Protein AF-A0A832L4A2-F1 (afdb_monomer_lite)

Sequence (143 aa):
MKLTLTIDQSGVAIVAPRQKAEIDAILQRSREKHGGYITVTIETPRRPRTTGELSQNRALNGYIQQICKETGNDFGVVKAEVKHRALKRGYPILMRGDKPALDIHGREMGISEADSSVEECGYLIDEVIQLASELGIRLEGLE

Structure (mmCIF, N/CA/C/O backbone):
data_AF-A0A832L4A2-F1
#
_entry.id   AF-A0A832L4A2-F1
#
loop_
_atom_site.group_PDB
_atom_site.id
_atom_site.type_symbol
_atom_site.label_atom_id
_atom_site.label_alt_id
_atom_site.label_comp_id
_atom_site.label_asym_id
_atom_site.label_entity_id
_atom_site.label_seq_id
_atom_site.pdbx_PDB_ins_code
_atom_site.Cartn_x
_atom_site.Cartn_y
_atom_site.Cartn_z
_atom_site.occupancy
_atom_site.B_iso_or_equiv
_atom_site.auth_seq_id
_atom_site.auth_comp_id
_atom_site.auth_asym_id
_atom_site.auth_atom_id
_atom_site.pdbx_PDB_model_num
ATOM 1 N N . MET A 1 1 ? 7.162 12.901 -13.714 1.00 59.09 1 MET A N 1
ATOM 2 C CA . MET A 1 1 ? 7.169 12.562 -15.159 1.00 59.09 1 MET A CA 1
ATOM 3 C C . MET A 1 1 ? 8.044 11.334 -15.350 1.00 59.09 1 MET A C 1
ATOM 5 O O . MET A 1 1 ? 9.117 11.307 -14.756 1.00 59.09 1 MET A O 1
ATOM 9 N N . LYS A 1 2 ? 7.582 10.326 -16.099 1.00 77.50 2 LYS A N 1
ATOM 10 C CA . LYS A 1 2 ? 8.306 9.067 -16.334 1.00 77.50 2 LYS A CA 1
ATOM 11 C C . LYS A 1 2 ? 8.491 8.872 -17.835 1.00 77.50 2 LYS A C 1
ATOM 13 O O . LYS A 1 2 ? 7.507 8.862 -18.566 1.00 77.50 2 LYS A O 1
ATOM 18 N N . LEU A 1 3 ? 9.734 8.712 -18.269 1.00 81.00 3 LEU A N 1
ATOM 19 C CA . LEU A 1 3 ? 10.093 8.385 -19.643 1.00 81.00 3 LEU A CA 1
ATOM 20 C C . LEU A 1 3 ? 10.837 7.049 -19.638 1.00 81.00 3 LEU A C 1
ATOM 22 O O . LEU A 1 3 ? 11.806 6.879 -18.904 1.00 81.00 3 LEU A O 1
ATOM 26 N N . THR A 1 4 ? 10.364 6.090 -20.428 1.00 86.44 4 THR A N 1
ATOM 27 C CA . THR A 1 4 ? 11.009 4.781 -20.597 1.00 86.44 4 THR A CA 1
ATOM 28 C C . THR A 1 4 ? 11.393 4.623 -22.057 1.00 86.44 4 THR A C 1
ATOM 30 O O . THR A 1 4 ? 10.553 4.810 -22.933 1.00 86.44 4 THR A O 1
ATOM 33 N N . LEU A 1 5 ? 12.658 4.311 -22.316 1.00 87.06 5 LEU A N 1
ATOM 34 C CA . LEU A 1 5 ? 13.208 4.195 -23.663 1.00 87.06 5 LEU A CA 1
ATOM 35 C C . LEU A 1 5 ? 14.159 3.003 -23.752 1.00 87.06 5 LEU A C 1
ATOM 37 O O . LEU A 1 5 ? 14.907 2.727 -22.816 1.00 87.06 5 LEU A O 1
ATOM 41 N N . THR A 1 6 ? 14.100 2.287 -24.873 1.00 87.38 6 THR A N 1
ATOM 42 C CA . THR A 1 6 ? 15.004 1.171 -25.175 1.00 87.38 6 THR A CA 1
ATOM 43 C C . THR A 1 6 ? 16.000 1.641 -26.212 1.00 87.38 6 THR A C 1
ATOM 45 O O . THR A 1 6 ? 15.605 2.076 -27.292 1.00 87.38 6 THR A O 1
ATOM 48 N N . ILE A 1 7 ? 17.278 1.591 -25.865 1.00 88.12 7 ILE A N 1
ATOM 49 C CA . ILE A 1 7 ? 18.366 2.107 -26.690 1.00 88.12 7 ILE A CA 1
ATOM 50 C C . ILE A 1 7 ? 19.548 1.156 -26.647 1.00 88.12 7 ILE A C 1
ATOM 52 O O . ILE A 1 7 ? 19.695 0.369 -25.711 1.00 88.12 7 ILE A O 1
ATOM 56 N N . ASP A 1 8 ? 20.373 1.210 -27.686 1.00 87.06 8 ASP A N 1
ATOM 57 C CA . ASP A 1 8 ? 21.631 0.477 -27.685 1.00 87.06 8 ASP A CA 1
ATOM 58 C C . ASP A 1 8 ? 22.518 0.993 -26.545 1.00 87.06 8 ASP A C 1
ATOM 60 O O . ASP A 1 8 ? 22.607 2.203 -26.309 1.00 87.06 8 ASP A O 1
ATOM 64 N N . GLN A 1 9 ? 23.169 0.078 -25.828 1.00 80.25 9 GLN A N 1
ATOM 65 C CA . GLN A 1 9 ? 24.063 0.413 -24.721 1.00 80.25 9 GLN A CA 1
ATOM 66 C C . GLN A 1 9 ? 25.187 1.386 -25.125 1.00 80.25 9 GLN A C 1
ATOM 68 O O . GLN A 1 9 ? 25.657 2.140 -24.277 1.00 80.25 9 GLN A O 1
ATOM 73 N N . SER A 1 10 ? 25.605 1.419 -26.398 1.00 81.38 10 SER A N 1
ATOM 74 C CA . SER A 1 10 ? 26.609 2.363 -26.901 1.00 81.38 10 SER A CA 1
ATOM 75 C C . SER A 1 10 ? 26.110 3.809 -26.907 1.00 81.38 10 SER A C 1
ATOM 77 O O . SER A 1 10 ? 26.914 4.737 -26.941 1.00 81.38 10 SER A O 1
ATOM 79 N N . GLY A 1 11 ? 24.791 4.012 -26.890 1.00 78.62 11 GLY A N 1
ATOM 80 C CA . GLY A 1 11 ? 24.151 5.323 -26.839 1.00 78.62 11 GLY A CA 1
ATOM 81 C C . GLY A 1 11 ? 24.049 5.916 -25.432 1.00 78.62 11 GLY A C 1
ATOM 82 O O . GLY A 1 11 ? 23.521 7.019 -25.292 1.00 78.62 11 GLY A O 1
ATOM 83 N N . VAL A 1 12 ? 24.520 5.216 -24.388 1.00 79.31 12 VAL A N 1
ATOM 84 C CA . VAL A 1 12 ? 24.349 5.629 -22.985 1.00 79.31 12 VAL A CA 1
ATOM 85 C C . VAL A 1 12 ? 25.675 5.678 -22.244 1.00 79.31 12 VAL A C 1
ATOM 87 O O . VAL A 1 12 ? 26.334 4.663 -22.043 1.00 79.31 12 VAL A O 1
ATOM 90 N N . ALA A 1 13 ? 26.019 6.859 -21.733 1.00 79.19 13 ALA A N 1
ATOM 91 C CA . ALA A 1 13 ? 27.088 7.009 -20.756 1.00 79.19 13 ALA A CA 1
ATOM 92 C C . ALA A 1 13 ? 26.507 6.921 -19.335 1.00 79.19 13 ALA A C 1
ATOM 94 O O . ALA A 1 13 ? 25.842 7.847 -18.870 1.00 79.19 13 ALA A O 1
ATOM 95 N N . ILE A 1 14 ? 26.755 5.806 -18.640 1.00 76.81 14 ILE A N 1
ATOM 96 C CA . ILE A 1 14 ? 26.332 5.608 -17.246 1.00 76.81 14 ILE A CA 1
ATOM 97 C C . ILE A 1 14 ? 27.519 5.886 -16.319 1.00 76.81 14 ILE A C 1
ATOM 99 O O . ILE A 1 14 ? 28.495 5.138 -16.308 1.00 76.81 14 ILE A O 1
ATOM 103 N N . VAL A 1 15 ? 27.430 6.941 -15.507 1.00 74.88 15 VAL A N 1
ATOM 104 C CA . VAL A 1 15 ? 28.425 7.256 -14.469 1.00 74.88 15 VAL A CA 1
ATOM 105 C C . VAL A 1 15 ? 27.831 6.908 -13.107 1.00 74.88 15 VAL A C 1
ATOM 107 O O . VAL A 1 15 ? 27.054 7.675 -12.544 1.00 74.88 15 VAL A O 1
ATOM 110 N N . ALA A 1 16 ? 28.174 5.731 -12.580 1.00 69.12 16 ALA A N 1
ATOM 111 C CA . ALA A 1 16 ? 27.626 5.232 -11.321 1.00 69.12 16 ALA A CA 1
ATOM 112 C C . ALA A 1 16 ? 28.719 5.042 -10.253 1.00 69.12 16 ALA A C 1
ATOM 114 O O . ALA A 1 16 ? 29.530 4.122 -10.364 1.00 69.12 16 ALA A O 1
ATOM 115 N N . PRO A 1 17 ? 28.737 5.860 -9.183 1.00 58.59 17 PRO A N 1
ATOM 116 C CA . PRO A 1 17 ? 29.780 5.789 -8.158 1.00 58.59 17 PRO A CA 1
ATOM 117 C C . PRO A 1 17 ? 29.609 4.644 -7.143 1.00 58.59 17 PRO A C 1
ATOM 119 O O . PRO A 1 17 ? 30.575 4.298 -6.473 1.00 58.59 17 PRO A O 1
ATOM 122 N N . ARG A 1 18 ? 28.410 4.052 -6.996 1.00 71.00 18 ARG A N 1
ATOM 123 C CA . ARG A 1 18 ? 28.126 3.035 -5.952 1.00 71.00 18 ARG A CA 1
ATOM 124 C C . ARG A 1 18 ? 27.687 1.657 -6.458 1.00 71.00 18 ARG A C 1
ATOM 126 O O . ARG A 1 18 ? 27.888 0.683 -5.750 1.00 71.00 18 ARG A O 1
ATOM 133 N N . GLN A 1 19 ? 27.109 1.559 -7.654 1.00 77.25 19 GLN A N 1
ATOM 134 C CA . GLN A 1 19 ? 26.416 0.347 -8.142 1.00 77.25 19 GLN A CA 1
ATOM 135 C C . GLN A 1 19 ? 27.086 -0.262 -9.381 1.00 77.25 19 GLN A C 1
ATOM 137 O O . GLN A 1 19 ? 26.440 -0.904 -10.205 1.00 77.25 19 GLN A O 1
ATOM 142 N N . LYS A 1 20 ? 28.396 -0.047 -9.538 1.00 78.62 20 LYS A N 1
ATOM 143 C CA . LYS A 1 20 ? 29.141 -0.441 -10.742 1.00 78.62 20 LYS A CA 1
ATOM 144 C C . LYS A 1 20 ? 28.963 -1.928 -11.091 1.00 78.62 20 LYS A C 1
ATOM 146 O O . LYS A 1 20 ? 28.678 -2.246 -12.237 1.00 78.62 20 LYS A O 1
ATOM 151 N N . ALA A 1 21 ? 29.034 -2.811 -10.093 1.00 80.50 21 ALA A N 1
ATOM 152 C CA . ALA A 1 21 ? 28.908 -4.257 -10.291 1.00 80.50 21 ALA A CA 1
ATOM 153 C C . ALA A 1 21 ? 27.527 -4.689 -10.822 1.00 80.50 21 ALA A C 1
ATOM 155 O O . ALA A 1 21 ? 27.437 -5.555 -11.688 1.00 80.50 21 ALA A O 1
ATOM 156 N N . GLU A 1 22 ? 26.449 -4.078 -10.327 1.00 80.50 22 GLU A N 1
ATOM 157 C CA . GLU A 1 22 ? 25.083 -4.380 -10.771 1.00 80.50 22 GLU A CA 1
ATOM 158 C C . GLU A 1 22 ? 24.850 -3.907 -12.211 1.00 80.50 22 GLU A C 1
ATOM 160 O O . GLU A 1 22 ? 24.243 -4.616 -13.013 1.00 80.50 22 GLU A O 1
ATOM 165 N N . ILE A 1 23 ? 25.387 -2.735 -12.562 1.00 84.38 23 ILE A N 1
ATOM 166 C CA . ILE A 1 23 ? 25.302 -2.184 -13.919 1.00 84.38 23 ILE A CA 1
ATOM 167 C C . ILE A 1 23 ? 26.076 -3.058 -14.903 1.00 84.38 23 ILE A C 1
ATOM 169 O O . ILE A 1 23 ? 25.541 -3.404 -15.955 1.00 84.38 23 ILE A O 1
ATOM 173 N N . ASP A 1 24 ? 27.293 -3.471 -14.549 1.00 85.12 24 ASP A N 1
ATOM 174 C CA . ASP A 1 24 ? 28.107 -4.350 -15.390 1.00 85.12 24 ASP A CA 1
ATOM 175 C C . ASP A 1 24 ? 27.385 -5.683 -15.664 1.00 85.12 24 ASP A C 1
ATOM 177 O O . ASP A 1 24 ? 27.364 -6.154 -16.806 1.00 85.12 24 ASP A O 1
ATOM 181 N N . ALA A 1 25 ? 26.701 -6.245 -14.659 1.00 85.44 25 ALA A N 1
ATOM 182 C CA . ALA A 1 25 ? 25.894 -7.455 -14.814 1.00 85.44 25 ALA A CA 1
ATOM 183 C C . ALA A 1 25 ? 24.694 -7.255 -15.761 1.00 85.44 25 ALA A C 1
ATOM 185 O O . ALA A 1 25 ? 24.393 -8.127 -16.583 1.00 85.44 25 ALA A O 1
ATOM 186 N N . ILE A 1 26 ? 24.015 -6.105 -15.687 1.00 85.06 26 ILE A N 1
ATOM 187 C CA . ILE A 1 26 ? 22.904 -5.759 -16.588 1.00 85.06 26 ILE A CA 1
ATOM 188 C C . ILE A 1 26 ? 23.405 -5.600 -18.029 1.00 85.06 26 ILE A C 1
ATOM 190 O O . ILE A 1 26 ? 22.800 -6.153 -18.950 1.00 85.06 26 ILE A O 1
ATOM 194 N N . LEU A 1 27 ? 24.523 -4.897 -18.231 1.00 85.50 27 LEU A N 1
ATOM 195 C CA . LEU A 1 27 ? 25.127 -4.696 -19.552 1.00 85.50 27 LEU A CA 1
ATOM 196 C C . LEU A 1 27 ? 25.595 -6.018 -20.167 1.00 85.50 27 LEU A C 1
ATOM 198 O O . LEU A 1 27 ? 25.366 -6.277 -21.349 1.00 85.50 27 LEU A O 1
ATOM 202 N N . GLN A 1 28 ? 26.208 -6.892 -19.368 1.00 87.38 28 GLN A N 1
ATOM 203 C CA . GLN A 1 28 ? 26.588 -8.224 -19.826 1.00 87.38 28 GLN A CA 1
ATOM 204 C C . GLN A 1 28 ? 25.360 -9.038 -20.255 1.00 87.38 28 GLN A C 1
ATOM 206 O O . GLN A 1 28 ? 25.328 -9.572 -21.364 1.00 87.38 28 GLN A O 1
ATOM 211 N N . ARG A 1 29 ? 24.312 -9.068 -19.427 1.00 86.38 29 ARG A N 1
ATOM 212 C CA . ARG A 1 29 ? 23.070 -9.784 -19.743 1.00 86.38 29 ARG A CA 1
ATOM 213 C C . ARG A 1 29 ? 22.375 -9.230 -20.988 1.00 86.38 29 ARG A C 1
ATOM 215 O O . ARG A 1 29 ? 21.799 -9.998 -21.759 1.00 86.38 29 ARG A O 1
ATOM 222 N N . SER A 1 30 ? 22.437 -7.918 -21.200 1.00 87.94 30 SER A N 1
ATOM 223 C CA . SER A 1 30 ? 21.934 -7.266 -22.411 1.00 87.94 30 SER A CA 1
ATOM 224 C C . SER A 1 30 ? 22.677 -7.742 -23.664 1.00 87.94 30 SER A C 1
ATOM 226 O O . SER A 1 30 ? 22.033 -8.105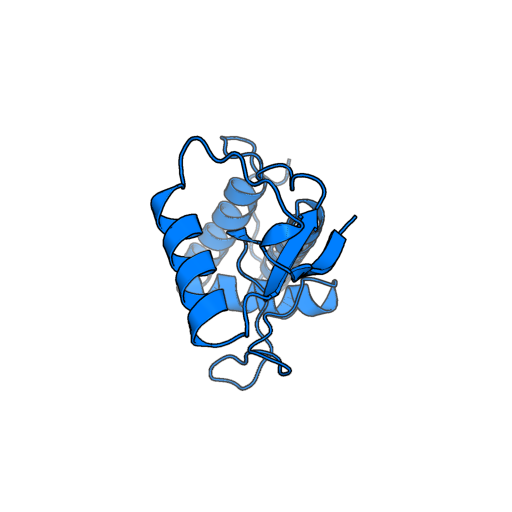 -24.650 1.00 87.94 30 SER A O 1
ATOM 228 N N . ARG A 1 31 ? 24.013 -7.834 -23.617 1.00 86.31 31 ARG A N 1
ATOM 229 C CA . ARG A 1 31 ? 24.817 -8.376 -24.728 1.00 86.31 31 ARG A CA 1
ATOM 230 C C . ARG A 1 31 ? 24.464 -9.822 -25.051 1.00 86.31 31 ARG A C 1
ATOM 232 O O . ARG A 1 31 ? 24.293 -10.157 -26.216 1.00 86.31 31 ARG A O 1
ATOM 239 N N . GLU A 1 32 ? 24.330 -10.658 -24.028 1.00 87.62 32 GLU A N 1
ATOM 240 C CA . GLU A 1 32 ? 24.104 -12.095 -24.207 1.00 87.62 32 GLU A CA 1
ATOM 241 C C . GLU A 1 32 ? 22.688 -12.429 -24.695 1.00 87.62 32 GLU A C 1
ATOM 243 O O . GLU A 1 32 ? 22.517 -13.359 -25.480 1.00 87.62 32 GLU A O 1
ATOM 248 N N . LYS A 1 33 ? 21.663 -11.706 -24.222 1.00 84.69 33 LYS A N 1
ATOM 249 C CA . LYS A 1 33 ? 20.252 -12.097 -24.420 1.00 84.69 33 LYS A CA 1
ATOM 250 C C . LYS A 1 33 ? 19.412 -11.116 -25.228 1.00 84.69 33 LYS A C 1
ATOM 252 O O . LYS A 1 33 ? 18.347 -11.494 -25.706 1.00 84.69 33 LYS A O 1
ATOM 257 N N . HIS A 1 34 ? 19.858 -9.871 -25.363 1.00 84.75 34 HIS A N 1
ATOM 258 C CA . HIS A 1 34 ? 19.046 -8.780 -25.908 1.00 84.75 34 HIS A CA 1
ATOM 259 C C . HIS A 1 34 ? 19.796 -7.953 -26.960 1.00 84.75 34 HIS A C 1
ATOM 261 O O . HIS A 1 34 ? 19.420 -6.817 -27.233 1.00 84.75 34 HIS A O 1
ATOM 267 N N . GLY A 1 35 ? 20.862 -8.508 -27.548 1.00 85.00 35 GLY A N 1
ATOM 268 C CA . GLY A 1 35 ? 21.585 -7.887 -28.660 1.00 85.00 35 GLY A CA 1
ATOM 269 C C . GLY A 1 35 ? 22.268 -6.562 -28.314 1.00 85.00 35 GLY A C 1
ATOM 270 O O . GLY A 1 35 ? 22.530 -5.781 -29.217 1.00 85.00 35 GLY A O 1
ATOM 271 N N . GLY A 1 36 ? 22.535 -6.294 -27.030 1.00 84.88 36 GLY A N 1
ATOM 272 C CA . GLY A 1 36 ? 23.153 -5.040 -26.581 1.00 84.88 36 GLY A CA 1
ATOM 273 C C . GLY A 1 36 ? 22.176 -3.889 -26.316 1.00 84.88 36 GLY A C 1
ATOM 274 O O . GLY A 1 36 ? 22.615 -2.806 -25.931 1.00 84.88 36 GLY A O 1
ATOM 275 N N . TYR A 1 37 ? 20.866 -4.116 -26.447 1.00 85.88 37 TYR A N 1
ATOM 276 C CA . TYR A 1 37 ? 19.847 -3.127 -26.096 1.00 85.88 37 TYR A CA 1
ATOM 277 C C . TYR A 1 37 ? 19.540 -3.129 -24.598 1.00 85.88 37 TYR A C 1
ATOM 279 O O . TYR A 1 37 ? 19.397 -4.182 -23.967 1.00 85.88 37 TYR A O 1
ATOM 287 N N . ILE A 1 38 ? 19.398 -1.934 -24.030 1.00 87.31 38 ILE A N 1
ATOM 288 C CA . ILE A 1 38 ? 19.026 -1.709 -22.634 1.00 87.31 38 ILE A CA 1
ATOM 289 C C . ILE A 1 38 ? 17.802 -0.803 -22.544 1.00 87.31 38 ILE A C 1
ATOM 291 O O . ILE A 1 38 ? 17.612 0.105 -23.352 1.00 87.31 38 ILE A O 1
ATOM 295 N N . THR A 1 39 ? 16.971 -1.032 -21.531 1.00 86.44 39 THR A N 1
ATOM 296 C CA . THR A 1 39 ? 15.851 -0.146 -21.211 1.00 86.44 39 THR A CA 1
ATOM 297 C C . THR A 1 39 ? 16.267 0.801 -20.097 1.00 86.44 39 THR A C 1
ATOM 299 O O . THR A 1 39 ? 16.615 0.367 -18.999 1.00 86.44 39 THR A O 1
ATOM 302 N N . VAL A 1 40 ? 16.206 2.100 -20.372 1.00 86.00 40 VAL A N 1
ATOM 303 C CA . VAL A 1 40 ? 16.484 3.161 -19.404 1.00 86.00 40 VAL A CA 1
ATOM 304 C C . VAL A 1 40 ? 15.166 3.813 -19.010 1.00 86.00 40 VAL A C 1
ATOM 306 O O . VAL A 1 40 ? 14.373 4.221 -19.860 1.00 86.00 40 VAL A O 1
ATOM 309 N N . THR A 1 41 ? 14.935 3.912 -17.703 1.00 84.00 41 THR A N 1
ATOM 310 C CA . THR A 1 41 ? 13.816 4.674 -17.145 1.00 84.00 41 THR A CA 1
ATOM 311 C C . THR A 1 41 ? 14.360 5.946 -16.517 1.00 84.00 41 THR A C 1
ATOM 313 O O . THR A 1 41 ? 15.160 5.886 -15.588 1.00 84.00 41 THR A O 1
ATOM 316 N N . ILE A 1 42 ? 13.916 7.092 -17.023 1.00 82.31 42 ILE A N 1
ATOM 317 C CA . ILE A 1 42 ? 14.200 8.406 -16.456 1.00 82.31 42 ILE A CA 1
ATOM 318 C C . ILE A 1 42 ? 12.928 8.867 -15.765 1.00 82.31 42 ILE A C 1
ATOM 320 O O . ILE A 1 42 ? 11.884 9.057 -16.396 1.00 82.31 42 ILE A O 1
ATOM 324 N N . GLU A 1 43 ? 13.011 9.053 -14.459 1.00 76.62 43 GLU A N 1
ATOM 325 C CA . GLU A 1 43 ? 11.922 9.608 -13.677 1.00 76.62 43 GLU A CA 1
ATOM 326 C C . GLU A 1 43 ? 12.425 10.735 -12.785 1.00 76.62 43 GLU A C 1
ATOM 328 O O . GLU A 1 43 ? 13.574 10.759 -12.345 1.00 76.62 43 GLU A O 1
ATOM 333 N N . THR A 1 44 ? 11.547 11.700 -12.529 1.00 66.56 44 THR A N 1
ATOM 334 C CA . THR A 1 44 ? 11.758 12.674 -11.457 1.00 66.56 44 THR A CA 1
ATOM 335 C C . THR A 1 44 ? 11.990 11.920 -10.148 1.00 66.56 44 THR A C 1
ATOM 337 O O . THR A 1 44 ? 11.176 11.036 -9.862 1.00 66.56 44 THR A O 1
ATOM 340 N N . PRO A 1 45 ? 13.033 12.258 -9.357 1.00 58.09 45 PRO A N 1
ATOM 341 C CA . PRO A 1 45 ? 13.308 11.573 -8.106 1.00 58.09 45 PRO A CA 1
ATOM 342 C C . PRO A 1 45 ? 12.027 11.537 -7.286 1.00 58.09 45 PRO A C 1
ATOM 344 O O . PRO A 1 45 ? 11.477 12.584 -6.931 1.00 58.09 45 PRO A O 1
ATOM 347 N N . ARG A 1 46 ? 11.523 10.333 -7.015 1.00 53.59 46 ARG A N 1
ATOM 348 C CA . ARG A 1 46 ? 10.476 10.171 -6.014 1.00 53.59 46 ARG A CA 1
ATOM 349 C C . ARG A 1 46 ? 11.090 10.699 -4.727 1.00 53.59 46 ARG A C 1
ATOM 351 O O . ARG A 1 46 ? 12.123 10.175 -4.312 1.00 53.59 46 ARG A O 1
ATOM 358 N N . ARG A 1 47 ? 10.530 11.765 -4.137 1.00 47.56 47 ARG A N 1
ATOM 359 C CA . ARG A 1 47 ? 10.935 12.176 -2.785 1.00 47.56 47 ARG A CA 1
ATOM 360 C C . ARG A 1 47 ? 10.849 10.909 -1.934 1.00 47.56 47 ARG A C 1
ATOM 362 O O . ARG A 1 47 ? 9.745 10.368 -1.831 1.00 47.56 47 ARG A O 1
ATOM 369 N N . PRO A 1 48 ? 11.971 10.403 -1.387 1.00 49.19 48 PRO A N 1
ATOM 370 C CA . PRO A 1 48 ? 11.905 9.311 -0.439 1.00 49.19 48 PRO A CA 1
ATOM 371 C C . PRO A 1 48 ? 10.924 9.745 0.642 1.00 49.19 48 PRO A C 1
ATOM 373 O O . PRO A 1 48 ? 10.994 10.883 1.117 1.00 49.19 48 PRO A O 1
ATOM 376 N N . ARG A 1 49 ? 9.951 8.886 0.942 1.00 53.88 49 ARG A N 1
ATOM 377 C CA . ARG A 1 49 ? 8.922 9.177 1.941 1.00 53.88 49 ARG A CA 1
ATOM 378 C C . ARG A 1 49 ? 9.610 9.657 3.219 1.00 53.88 49 ARG A C 1
ATOM 380 O O . ARG A 1 49 ? 10.631 9.090 3.606 1.00 53.88 49 ARG A O 1
ATOM 387 N N . THR A 1 50 ? 9.091 10.707 3.851 1.00 51.41 50 THR A N 1
ATOM 388 C CA . THR A 1 50 ? 9.644 11.213 5.111 1.00 51.41 50 THR A CA 1
ATOM 389 C C . THR A 1 50 ? 9.664 10.071 6.121 1.00 51.41 50 THR A C 1
ATOM 391 O O . THR A 1 50 ? 8.618 9.546 6.491 1.00 51.41 50 THR A O 1
ATOM 394 N N . THR A 1 51 ? 10.850 9.656 6.553 1.00 47.34 51 THR A N 1
ATOM 395 C CA . THR A 1 51 ? 11.043 8.743 7.681 1.00 47.34 51 THR A CA 1
ATOM 396 C C . THR A 1 51 ? 11.311 9.589 8.919 1.00 47.34 51 THR A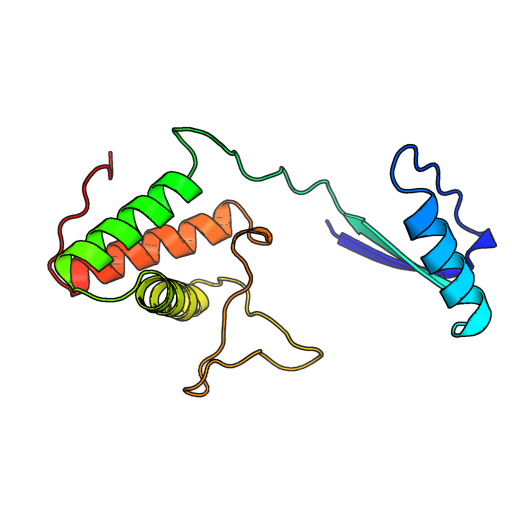 C 1
ATOM 398 O O . THR A 1 51 ? 12.261 10.369 8.923 1.00 47.34 51 THR A O 1
ATOM 401 N N . GLY A 1 52 ? 10.470 9.482 9.949 1.00 50.09 52 GLY A N 1
ATOM 402 C CA . GLY A 1 52 ? 10.605 10.279 11.171 1.00 50.09 52 GLY A CA 1
ATOM 403 C C . GLY A 1 52 ? 9.366 10.238 12.065 1.00 50.09 52 GLY A C 1
ATOM 404 O O . GLY A 1 52 ? 8.340 9.659 11.696 1.00 50.09 52 GLY A O 1
ATOM 405 N N . GLU A 1 53 ? 9.463 10.867 13.238 1.00 50.25 53 GLU A N 1
ATOM 406 C CA . GLU A 1 53 ? 8.411 10.874 14.264 1.00 50.25 53 GLU A CA 1
ATOM 407 C C . GLU A 1 53 ? 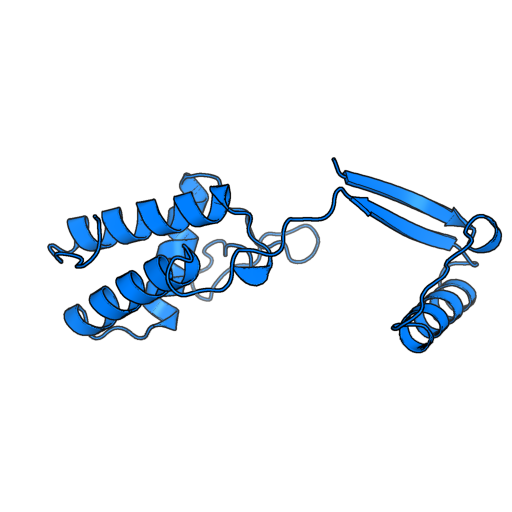7.063 11.434 13.792 1.00 50.25 53 GLU A C 1
ATOM 409 O O . GLU A 1 53 ? 6.035 11.035 14.326 1.00 50.25 53 GLU A O 1
ATOM 414 N N . LEU A 1 54 ? 7.060 12.286 12.767 1.00 59.66 54 LEU A N 1
ATOM 415 C CA . LEU A 1 54 ? 5.858 12.890 12.180 1.00 59.66 54 LEU A CA 1
ATOM 416 C C . LEU A 1 54 ? 5.516 12.298 10.802 1.00 59.66 54 LEU A C 1
ATOM 418 O O . LEU A 1 54 ? 4.844 12.922 9.986 1.00 59.66 54 LEU A O 1
ATOM 422 N N . SER A 1 55 ? 6.043 11.112 10.484 1.00 71.25 55 SER A N 1
ATOM 423 C CA . SER A 1 55 ? 5.777 10.475 9.194 1.00 71.25 55 SER A CA 1
ATOM 424 C C . SER A 1 55 ? 4.368 9.889 9.129 1.00 71.25 55 SER A C 1
ATOM 426 O O . SER A 1 55 ? 3.921 9.203 10.048 1.00 71.25 55 SER A O 1
ATOM 428 N N . GLN A 1 56 ? 3.711 10.056 7.980 1.00 73.06 56 GLN A N 1
ATOM 429 C CA . GLN A 1 56 ? 2.439 9.394 7.668 1.00 73.06 56 GLN A CA 1
ATOM 430 C C . GLN A 1 56 ? 2.511 7.871 7.849 1.00 73.06 56 GLN A C 1
ATOM 432 O O . GLN A 1 56 ? 1.536 7.246 8.243 1.00 73.06 56 GLN A O 1
ATOM 437 N N . ASN A 1 57 ? 3.680 7.262 7.622 1.00 75.62 57 ASN A N 1
ATOM 438 C CA . ASN A 1 57 ? 3.862 5.826 7.813 1.00 75.62 57 ASN A CA 1
ATOM 439 C C . ASN A 1 57 ? 3.841 5.431 9.300 1.00 75.62 57 ASN A C 1
ATOM 441 O O . ASN A 1 57 ? 3.322 4.371 9.642 1.00 75.62 57 ASN A O 1
ATOM 445 N N . ARG A 1 58 ? 4.382 6.268 10.200 1.00 80.38 58 ARG A N 1
ATOM 446 C CA . ARG A 1 58 ? 4.244 6.052 11.649 1.00 80.38 58 ARG A CA 1
ATOM 447 C C . ARG A 1 58 ? 2.775 6.145 12.054 1.00 80.38 58 ARG A C 1
ATOM 449 O O . ARG A 1 58 ? 2.315 5.266 12.772 1.00 80.38 58 ARG A O 1
ATOM 456 N N . ALA A 1 59 ? 2.058 7.155 11.558 1.00 85.00 59 ALA A N 1
ATOM 457 C CA . ALA A 1 59 ? 0.632 7.331 11.831 1.00 85.00 59 ALA A CA 1
ATOM 458 C C . ALA A 1 59 ? -0.187 6.124 11.342 1.00 85.00 59 ALA A C 1
ATOM 460 O O . ALA A 1 59 ? -0.838 5.466 12.147 1.00 85.00 59 ALA A O 1
ATOM 461 N N . LEU A 1 60 ? -0.052 5.748 10.063 1.00 90.50 60 LEU A N 1
ATOM 462 C CA . LEU A 1 60 ? -0.733 4.593 9.472 1.00 90.50 60 LEU A CA 1
ATOM 463 C C . LEU A 1 60 ? -0.478 3.304 10.263 1.00 90.50 60 LEU A C 1
ATOM 465 O O . LEU A 1 60 ? -1.423 2.639 10.679 1.00 90.50 60 LEU A O 1
ATOM 469 N N . ASN A 1 61 ? 0.791 2.950 10.499 1.00 90.81 61 ASN A N 1
ATOM 470 C CA . ASN A 1 61 ? 1.110 1.723 11.234 1.00 90.81 61 ASN A CA 1
ATOM 471 C C . ASN A 1 61 ? 0.640 1.808 12.699 1.00 90.81 61 ASN A C 1
ATOM 473 O O . ASN A 1 61 ? 0.222 0.797 13.254 1.00 90.81 61 ASN A O 1
ATOM 477 N N . GLY A 1 62 ? 0.649 2.999 13.307 1.00 91.25 62 GLY A N 1
ATOM 478 C CA . GLY A 1 62 ? 0.089 3.244 14.635 1.00 91.25 62 GLY A CA 1
ATOM 479 C C . GLY A 1 62 ? -1.413 2.964 14.698 1.00 91.25 62 GLY A C 1
ATOM 480 O O . GLY A 1 62 ? -1.853 2.220 15.571 1.00 91.25 62 GLY A O 1
ATOM 481 N N . TYR A 1 63 ? -2.192 3.477 13.744 1.00 94.44 63 TYR A N 1
ATOM 482 C CA . TYR A 1 63 ? -3.632 3.217 13.668 1.00 94.44 63 TYR A CA 1
ATOM 483 C C . TYR A 1 63 ? -3.938 1.739 13.403 1.00 94.44 63 TYR A C 1
ATOM 485 O O . TYR A 1 63 ? -4.797 1.164 14.070 1.00 94.44 63 TYR A O 1
ATOM 493 N N . ILE A 1 64 ? -3.193 1.086 12.501 1.00 95.19 64 ILE A N 1
ATOM 494 C CA . ILE A 1 64 ? -3.324 -0.363 12.271 1.00 95.19 64 ILE A CA 1
ATOM 495 C C . ILE A 1 64 ? -3.070 -1.121 13.579 1.00 95.19 64 ILE A C 1
ATOM 497 O O . ILE A 1 64 ? -3.858 -1.994 13.932 1.00 95.19 64 ILE A O 1
ATOM 501 N N . GLN A 1 65 ? -2.021 -0.771 14.331 1.00 94.38 65 GLN A N 1
ATOM 502 C CA . GLN A 1 65 ? -1.698 -1.415 15.607 1.00 94.38 65 GLN A CA 1
ATOM 503 C C . GLN A 1 65 ? -2.826 -1.259 16.638 1.00 94.38 65 GLN A C 1
ATOM 505 O O . GLN A 1 65 ? -3.126 -2.214 17.356 1.00 94.38 65 GLN A O 1
ATOM 510 N N . GLN A 1 66 ? -3.464 -0.086 16.704 1.00 94.25 66 GLN A N 1
ATOM 511 C CA . GLN A 1 66 ? -4.618 0.148 17.578 1.00 94.25 66 GLN A CA 1
ATOM 512 C C . GLN A 1 66 ? -5.798 -0.756 17.188 1.00 94.25 66 GLN A C 1
ATOM 514 O O . GLN A 1 66 ? -6.345 -1.444 18.045 1.00 94.25 66 GLN A O 1
ATOM 519 N N . ILE A 1 67 ? -6.119 -0.860 15.893 1.00 95.00 67 ILE A N 1
ATOM 520 C CA . ILE A 1 67 ? -7.166 -1.775 15.405 1.00 95.00 67 ILE A CA 1
ATOM 521 C C . ILE A 1 67 ? -6.815 -3.237 15.713 1.00 95.00 67 ILE A C 1
ATOM 523 O O . ILE A 1 67 ? -7.683 -4.008 16.121 1.00 95.00 67 ILE A O 1
ATOM 527 N N . CYS A 1 68 ? -5.551 -3.636 15.558 1.00 95.38 68 CYS A N 1
ATOM 528 C CA . CYS A 1 68 ? -5.100 -4.988 15.902 1.00 95.38 68 CYS A CA 1
ATOM 529 C C . CYS A 1 68 ? -5.313 -5.284 17.389 1.00 95.38 68 CYS A C 1
ATOM 531 O O . CYS A 1 68 ? -5.792 -6.358 17.740 1.00 95.38 68 CYS A O 1
ATOM 533 N N . LYS A 1 69 ? -5.000 -4.320 18.263 1.00 94.00 69 LYS A N 1
ATOM 534 C CA . LYS A 1 69 ? -5.179 -4.454 19.713 1.00 94.00 69 LYS A CA 1
ATOM 535 C C . LYS A 1 69 ? -6.651 -4.619 20.099 1.00 94.00 69 LYS A C 1
ATOM 537 O O . LYS A 1 69 ? -6.950 -5.455 20.943 1.00 94.00 69 LYS A O 1
ATOM 542 N N . GLU A 1 70 ? -7.545 -3.850 19.483 1.00 94.56 70 GLU A N 1
ATOM 543 C CA . GLU A 1 70 ? -8.984 -3.884 19.781 1.00 94.56 70 GLU A CA 1
ATOM 544 C C . GLU A 1 70 ? -9.690 -5.107 19.177 1.00 94.56 70 GLU A C 1
ATOM 546 O O . GLU A 1 70 ? -10.579 -5.688 19.792 1.00 94.56 70 GLU A O 1
ATOM 551 N N . THR A 1 71 ? -9.293 -5.532 17.975 1.00 92.44 71 THR A N 1
ATOM 552 C CA . THR A 1 71 ? -9.951 -6.648 17.270 1.00 92.44 71 THR A CA 1
ATOM 553 C C . THR A 1 71 ? -9.311 -8.013 17.524 1.00 92.44 71 THR A C 1
ATOM 555 O O . THR A 1 71 ? -9.919 -9.036 17.218 1.00 92.44 71 THR A O 1
ATOM 558 N N . GLY A 1 72 ? -8.076 -8.048 18.033 1.00 92.69 72 GLY A N 1
ATOM 559 C CA . GLY A 1 72 ? -7.275 -9.266 18.183 1.00 92.69 72 GLY A CA 1
ATOM 560 C C . GLY A 1 72 ? -6.709 -9.827 16.871 1.00 92.69 72 GLY A C 1
ATOM 561 O O . GLY A 1 72 ? -6.101 -10.896 16.886 1.00 92.69 72 GLY A O 1
ATOM 562 N N . ASN A 1 73 ? -6.899 -9.139 15.740 1.00 94.75 73 ASN A N 1
ATOM 563 C CA . ASN A 1 73 ? -6.364 -9.572 14.450 1.00 94.75 73 ASN A CA 1
ATOM 564 C C . ASN A 1 73 ? -4.864 -9.294 14.324 1.00 94.75 73 ASN A C 1
ATOM 566 O O . ASN A 1 73 ? -4.337 -8.333 14.888 1.00 94.75 73 ASN A O 1
ATOM 570 N N . ASP A 1 74 ? -4.190 -10.112 13.515 1.00 94.44 74 ASP A N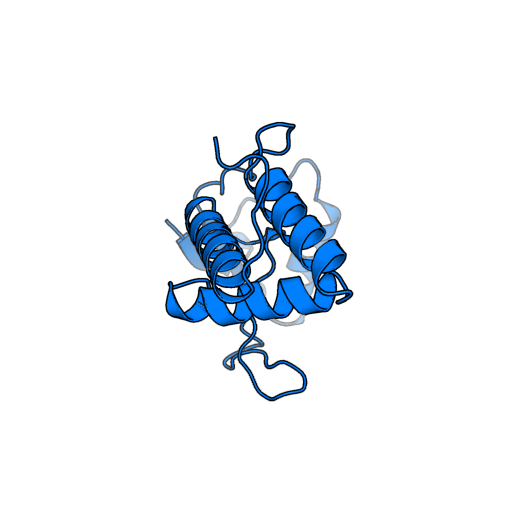 1
ATOM 571 C CA . ASP A 1 74 ? -2.788 -9.892 13.177 1.00 94.44 74 ASP A CA 1
ATOM 572 C C . ASP A 1 74 ? -2.598 -8.620 12.338 1.00 94.44 74 ASP A C 1
ATOM 574 O O . ASP A 1 74 ? -3.430 -8.255 11.497 1.00 94.44 74 ASP A O 1
ATOM 578 N N . PHE A 1 75 ? -1.446 -7.982 12.527 1.00 92.00 75 PHE A N 1
ATOM 579 C CA . PHE A 1 75 ? -1.067 -6.766 11.823 1.00 92.00 75 PHE A CA 1
ATOM 580 C C . PHE A 1 75 ? -1.123 -6.917 10.303 1.00 92.00 75 PHE A C 1
ATOM 582 O O . PHE A 1 75 ? -1.635 -6.038 9.610 1.00 92.00 75 PHE A O 1
ATOM 589 N N . GLY A 1 76 ? -0.637 -8.040 9.770 1.00 90.94 76 GLY A N 1
ATOM 590 C CA . GLY A 1 76 ? -0.672 -8.325 8.340 1.00 90.94 76 GLY A CA 1
ATOM 591 C C . GLY A 1 76 ? -2.095 -8.430 7.794 1.00 90.94 76 GLY A C 1
ATOM 592 O O . GLY A 1 76 ? -2.345 -7.984 6.676 1.00 90.94 76 GLY A O 1
ATOM 593 N N . VAL A 1 77 ? -3.034 -8.952 8.590 1.00 92.69 77 VAL A N 1
ATOM 594 C CA . VAL A 1 77 ? -4.443 -9.123 8.201 1.00 92.69 77 VAL A CA 1
ATOM 595 C C . VAL A 1 77 ? -5.140 -7.772 8.098 1.00 92.69 77 VAL A C 1
ATOM 597 O O . VAL A 1 77 ? -5.688 -7.445 7.045 1.00 92.69 77 VAL A O 1
ATOM 600 N N . VAL A 1 78 ? -5.064 -6.952 9.151 1.00 94.06 78 VAL A N 1
ATOM 601 C CA . VAL A 1 78 ? -5.668 -5.608 9.148 1.00 94.06 78 VAL A CA 1
ATOM 602 C C . VAL A 1 78 ? -5.051 -4.757 8.039 1.00 94.06 78 VAL A C 1
ATOM 604 O O . VAL A 1 78 ? -5.756 -4.082 7.293 1.00 94.06 78 VAL A O 1
ATOM 607 N N . LYS A 1 79 ? -3.731 -4.843 7.862 1.00 93.69 79 LYS A N 1
ATOM 608 C CA . LYS A 1 79 ? -3.011 -4.119 6.815 1.00 93.69 79 LYS A CA 1
ATOM 609 C C . LYS A 1 79 ? -3.421 -4.532 5.403 1.00 93.69 79 LYS A C 1
ATOM 611 O O . LYS A 1 79 ? -3.564 -3.669 4.537 1.00 93.69 79 LYS A O 1
ATOM 616 N N . ALA A 1 80 ? -3.598 -5.827 5.154 1.00 92.31 80 ALA A N 1
ATOM 617 C CA . ALA A 1 80 ? -4.066 -6.322 3.864 1.00 92.31 80 ALA A CA 1
ATOM 618 C C . ALA A 1 80 ? -5.487 -5.826 3.560 1.00 92.31 80 ALA A C 1
ATOM 620 O O . ALA A 1 80 ? -5.751 -5.385 2.442 1.00 92.31 80 ALA A O 1
ATOM 621 N N . GLU A 1 81 ? -6.367 -5.823 4.562 1.00 94.44 81 GLU A N 1
ATOM 622 C CA . GLU A 1 81 ? -7.736 -5.323 4.428 1.00 94.44 81 GLU A CA 1
ATOM 623 C C . GLU A 1 81 ? -7.771 -3.821 4.108 1.00 94.44 81 GLU A C 1
ATOM 625 O O . GLU A 1 81 ? -8.429 -3.410 3.154 1.00 94.44 81 GLU A O 1
ATOM 630 N N . VAL A 1 82 ? -6.998 -3.001 4.830 1.00 94.94 82 VAL A N 1
ATOM 631 C CA . VAL A 1 82 ? -6.882 -1.554 4.564 1.00 94.94 82 VAL A CA 1
ATOM 632 C C . VAL A 1 82 ? -6.395 -1.295 3.138 1.00 94.94 82 VAL A C 1
ATOM 634 O O . VAL A 1 82 ? -6.982 -0.488 2.419 1.00 94.94 82 VAL A O 1
ATOM 637 N N . LYS A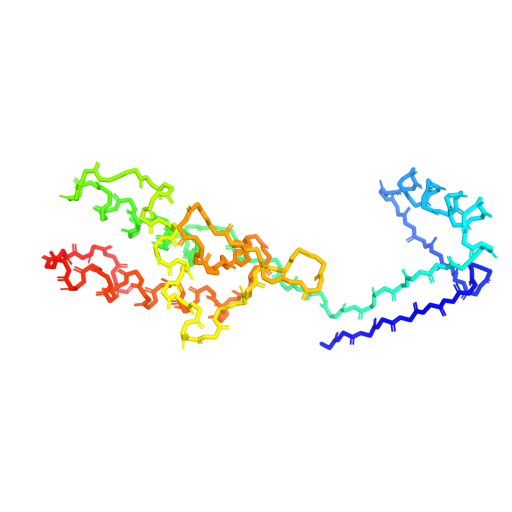 1 83 ? -5.354 -2.010 2.690 1.00 94.00 83 LYS A N 1
ATOM 638 C CA . LYS A 1 83 ? -4.826 -1.874 1.324 1.00 94.00 83 LYS A CA 1
ATOM 639 C C . LYS A 1 83 ? -5.848 -2.242 0.263 1.00 94.00 83 LYS A C 1
ATOM 641 O O . LYS A 1 83 ? -5.965 -1.530 -0.728 1.00 94.00 83 LYS A O 1
ATOM 646 N N . HIS A 1 84 ? -6.563 -3.345 0.466 1.00 93.88 84 HIS A N 1
ATOM 647 C CA . HIS A 1 84 ? -7.599 -3.781 -0.458 1.00 93.88 84 HIS A CA 1
ATOM 648 C C . HIS A 1 84 ? -8.707 -2.728 -0.572 1.00 93.88 84 HIS A C 1
ATOM 650 O O . HIS A 1 84 ? -9.085 -2.334 -1.673 1.00 93.88 84 HIS A O 1
ATOM 656 N N . ARG A 1 85 ? -9.173 -2.196 0.561 1.00 94.00 85 ARG A N 1
ATOM 657 C CA . ARG A 1 85 ? -10.190 -1.142 0.571 1.00 94.00 85 ARG A CA 1
ATOM 658 C C . ARG A 1 85 ? -9.702 0.148 -0.079 1.00 94.00 85 ARG A C 1
ATOM 660 O O . ARG A 1 85 ? -10.479 0.793 -0.775 1.00 94.00 85 ARG A O 1
ATOM 667 N N . ALA A 1 86 ? -8.429 0.501 0.083 1.00 94.88 86 ALA A N 1
ATOM 668 C CA . ALA A 1 86 ? -7.858 1.710 -0.506 1.00 94.88 86 ALA A CA 1
ATOM 669 C C . ALA A 1 86 ? -7.787 1.666 -2.040 1.00 94.88 86 ALA A C 1
ATOM 671 O O . ALA A 1 86 ? -7.726 2.723 -2.670 1.00 94.88 86 ALA A O 1
ATOM 672 N N . LEU A 1 87 ? -7.879 0.486 -2.667 1.00 92.88 87 LEU A N 1
ATOM 673 C CA . LEU A 1 87 ? -7.959 0.371 -4.129 1.00 92.88 87 LEU A CA 1
ATOM 674 C C . LEU A 1 87 ? -9.148 1.159 -4.696 1.00 92.88 87 LEU A C 1
ATOM 676 O O . LEU A 1 87 ? -9.007 1.833 -5.714 1.00 92.88 87 LEU A O 1
ATOM 680 N N . LYS A 1 88 ? -10.292 1.183 -3.990 1.00 92.38 88 LYS A N 1
ATOM 681 C CA . LYS A 1 88 ? -11.484 1.949 -4.407 1.00 92.38 88 LYS A CA 1
ATOM 682 C C . LYS A 1 88 ? -11.260 3.470 -4.394 1.00 92.38 88 LYS A C 1
ATOM 684 O O . LYS A 1 88 ? -12.011 4.200 -5.032 1.00 92.38 88 LYS A O 1
ATOM 689 N N . ARG A 1 89 ? -10.234 3.942 -3.673 1.00 89.75 89 ARG A N 1
ATOM 690 C CA . ARG A 1 89 ? -9.802 5.349 -3.613 1.00 89.75 89 ARG A CA 1
ATOM 691 C C . ARG A 1 89 ? -8.711 5.689 -4.629 1.00 89.75 89 ARG A C 1
ATOM 693 O O . ARG A 1 89 ? -8.267 6.829 -4.669 1.00 89.75 89 ARG A O 1
ATOM 700 N N . GLY A 1 90 ? -8.279 4.721 -5.438 1.00 89.19 90 GLY A N 1
ATOM 701 C CA . GLY A 1 90 ? -7.200 4.898 -6.407 1.00 89.19 90 GLY A CA 1
ATOM 702 C C . GLY A 1 90 ? -5.823 4.472 -5.900 1.00 89.19 90 GLY A C 1
ATOM 703 O O . GLY A 1 90 ? -4.827 4.800 -6.544 1.00 89.19 90 GLY A O 1
ATOM 704 N N . TYR A 1 91 ? -5.730 3.733 -4.783 1.00 91.00 91 TYR A N 1
ATOM 705 C CA . TYR A 1 91 ? -4.455 3.131 -4.386 1.00 91.00 91 TYR A CA 1
ATOM 706 C C . TYR A 1 91 ? -3.964 2.157 -5.476 1.00 91.00 91 TYR A C 1
ATOM 708 O O . TYR A 1 91 ? -4.770 1.370 -5.982 1.00 91.00 91 TYR A O 1
ATOM 716 N N . PRO A 1 92 ? -2.674 2.171 -5.861 1.00 88.19 92 PRO A N 1
ATOM 717 C CA . PRO A 1 92 ? -2.219 1.392 -7.004 1.00 88.19 92 PRO A CA 1
ATOM 718 C C . PRO A 1 92 ? -2.293 -0.114 -6.758 1.00 88.19 92 PRO A C 1
ATOM 720 O O . PRO A 1 92 ? -1.857 -0.620 -5.719 1.00 88.19 92 PRO A O 1
ATOM 723 N N . ILE A 1 93 ? -2.775 -0.835 -7.767 1.00 92.75 93 ILE A N 1
ATOM 724 C CA . ILE A 1 93 ? -2.829 -2.296 -7.780 1.00 92.75 93 ILE A CA 1
ATOM 725 C C . ILE A 1 93 ? -1.430 -2.856 -8.054 1.00 92.75 93 ILE A C 1
ATOM 727 O O . ILE A 1 93 ? -0.706 -2.399 -8.943 1.00 92.75 93 ILE A O 1
ATOM 731 N N . LEU A 1 94 ? -1.046 -3.881 -7.298 1.00 91.19 94 LEU A N 1
ATOM 732 C CA . LEU A 1 94 ? 0.160 -4.653 -7.540 1.00 91.19 94 LEU A CA 1
ATOM 733 C C . LEU A 1 94 ? -0.036 -5.531 -8.776 1.00 91.19 94 LEU A C 1
ATOM 735 O O . LEU A 1 94 ? -0.811 -6.482 -8.754 1.00 91.19 94 LEU A O 1
ATOM 739 N N . MET A 1 95 ? 0.716 -5.254 -9.836 1.00 88.31 95 MET A N 1
ATOM 740 C CA . MET A 1 95 ? 0.695 -6.049 -11.065 1.00 88.31 95 MET A CA 1
ATOM 741 C C . MET A 1 95 ? 1.782 -7.134 -11.035 1.00 88.31 95 MET A C 1
ATOM 743 O O . MET A 1 95 ? 2.931 -6.870 -10.676 1.00 88.31 95 MET A O 1
ATOM 747 N N . ARG A 1 96 ? 1.442 -8.362 -11.442 1.00 86.25 96 ARG A N 1
ATOM 748 C CA . ARG A 1 96 ? 2.387 -9.455 -11.734 1.00 86.25 96 ARG A CA 1
ATOM 749 C C . ARG A 1 96 ? 2.347 -9.743 -13.234 1.00 86.25 96 ARG A C 1
ATOM 751 O O . ARG A 1 96 ? 1.528 -10.530 -13.703 1.00 86.25 96 ARG A O 1
ATOM 758 N N . GLY A 1 97 ? 3.229 -9.081 -13.983 1.00 86.00 97 GLY A N 1
ATOM 759 C CA . GLY A 1 97 ? 3.129 -9.031 -15.444 1.00 86.00 97 GLY A CA 1
ATOM 760 C C . GLY A 1 97 ? 1.907 -8.209 -15.857 1.00 86.00 97 GLY A C 1
ATOM 761 O O . GLY A 1 97 ? 1.681 -7.140 -15.298 1.00 86.00 97 GLY A O 1
ATOM 762 N N . ASP A 1 98 ? 1.089 -8.737 -16.766 1.00 86.25 98 ASP A N 1
ATOM 763 C CA . ASP A 1 98 ? -0.103 -8.048 -17.289 1.00 86.25 98 ASP A CA 1
ATOM 764 C C . ASP A 1 98 ? -1.382 -8.295 -16.466 1.00 86.25 98 ASP A C 1
ATOM 766 O O . ASP A 1 98 ? -2.482 -7.965 -16.906 1.00 86.25 98 ASP A O 1
ATOM 770 N N . LYS A 1 99 ? -1.271 -8.912 -15.282 1.00 83.81 99 LYS A N 1
ATOM 771 C CA . LYS A 1 99 ? -2.423 -9.259 -14.436 1.00 83.81 99 LYS A CA 1
ATOM 772 C C . LYS A 1 99 ? -2.279 -8.716 -13.011 1.00 83.81 99 LYS A C 1
ATOM 774 O O . LYS A 1 99 ? -1.164 -8.733 -12.479 1.00 83.81 99 LYS A O 1
ATOM 779 N N . PRO A 1 100 ? -3.385 -8.306 -12.362 1.00 89.00 100 PRO A N 1
ATOM 780 C CA . PRO A 1 100 ? -3.399 -8.005 -10.936 1.00 89.00 100 PRO A CA 1
ATOM 781 C C . PRO A 1 100 ? -2.919 -9.197 -10.110 1.00 89.00 100 PRO A C 1
ATOM 783 O O . PRO A 1 100 ? -3.301 -10.345 -10.348 1.00 89.00 100 PRO A O 1
ATOM 786 N N . ALA A 1 101 ? -2.076 -8.927 -9.122 1.00 90.06 101 ALA A N 1
ATOM 787 C CA 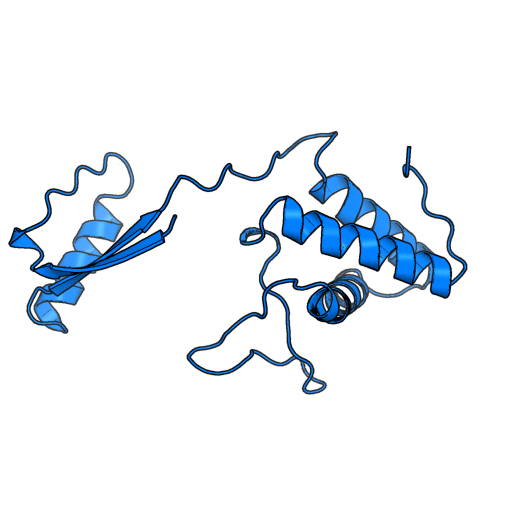. ALA A 1 101 ? -1.745 -9.893 -8.097 1.00 90.06 101 ALA A CA 1
ATOM 788 C C . ALA A 1 101 ? -2.946 -10.033 -7.155 1.00 90.06 101 ALA A C 1
ATOM 790 O O . ALA A 1 101 ? -3.468 -9.033 -6.660 1.00 90.06 101 ALA A O 1
ATOM 791 N N . LEU A 1 102 ? -3.361 -11.272 -6.907 1.00 91.94 102 LEU A N 1
ATOM 792 C CA . LEU A 1 102 ? -4.503 -11.580 -6.052 1.00 91.94 102 LEU A CA 1
ATOM 793 C C . LEU A 1 102 ? -4.047 -12.154 -4.709 1.00 91.94 102 LEU A C 1
ATOM 795 O O . LEU A 1 102 ? -3.021 -12.840 -4.639 1.00 91.94 102 LEU A O 1
ATOM 799 N N . ASP A 1 103 ? -4.814 -11.876 -3.659 1.00 87.38 103 ASP A N 1
ATOM 800 C CA . ASP A 1 103 ? -4.685 -12.539 -2.366 1.00 87.38 103 ASP A CA 1
ATOM 801 C C . ASP A 1 103 ? -5.252 -13.973 -2.415 1.00 87.38 103 ASP A C 1
ATOM 803 O O . ASP A 1 103 ? -5.757 -14.446 -3.438 1.00 87.38 103 ASP A O 1
ATOM 807 N N . ILE A 1 104 ? -5.180 -14.687 -1.289 1.00 84.94 104 ILE A N 1
ATOM 808 C CA . ILE A 1 104 ? -5.692 -16.063 -1.171 1.00 84.94 104 ILE A CA 1
ATOM 809 C C . ILE A 1 104 ? -7.218 -16.178 -1.353 1.00 84.94 104 ILE A C 1
ATOM 811 O O . ILE A 1 104 ? -7.727 -17.285 -1.510 1.00 84.94 104 ILE A O 1
ATOM 815 N N . HIS A 1 105 ? -7.945 -15.059 -1.344 1.00 86.62 105 HIS A N 1
ATOM 816 C CA . HIS A 1 105 ? -9.391 -14.972 -1.551 1.00 86.62 105 HIS A CA 1
ATOM 817 C C . HIS A 1 105 ? -9.755 -14.475 -2.958 1.00 86.62 105 HIS A C 1
ATOM 819 O O . HIS A 1 105 ? -10.930 -14.260 -3.247 1.00 86.62 105 HIS A O 1
ATOM 825 N N . GLY A 1 106 ? -8.768 -14.295 -3.842 1.00 88.69 106 GLY A N 1
ATOM 826 C CA . GLY A 1 106 ? -8.983 -13.796 -5.199 1.00 88.69 106 GLY A CA 1
ATOM 827 C C . GLY A 1 106 ? -9.198 -12.283 -5.282 1.00 88.69 106 GLY A C 1
ATOM 828 O O . GLY A 1 106 ? -9.638 -11.800 -6.322 1.00 88.69 106 GLY A O 1
ATOM 829 N N . ARG A 1 107 ? -8.901 -11.528 -4.218 1.00 91.56 107 ARG A N 1
ATOM 830 C CA . ARG A 1 107 ? -9.028 -10.067 -4.188 1.00 91.56 107 ARG A CA 1
ATOM 831 C C . ARG A 1 107 ? -7.749 -9.405 -4.671 1.00 91.56 107 ARG A C 1
ATOM 833 O O . ARG A 1 107 ? -6.652 -9.854 -4.347 1.00 91.56 107 ARG A O 1
ATOM 840 N N . GLU A 1 108 ? -7.884 -8.316 -5.414 1.00 93.25 108 GLU A N 1
ATOM 841 C CA . GLU A 1 108 ? -6.740 -7.532 -5.880 1.00 93.25 108 GLU A CA 1
ATOM 842 C C . GLU A 1 108 ? -5.928 -6.982 -4.703 1.00 93.25 108 GLU A C 1
ATOM 844 O O . GLU A 1 108 ? -6.479 -6.501 -3.706 1.00 93.25 108 GLU A O 1
ATOM 849 N N . MET A 1 109 ? -4.605 -7.060 -4.835 1.00 91.38 109 MET A N 1
ATOM 850 C CA . MET A 1 109 ? -3.658 -6.546 -3.853 1.00 91.38 109 MET A CA 1
ATOM 851 C C . MET A 1 109 ? -3.127 -5.180 -4.276 1.00 91.38 109 MET A C 1
ATOM 853 O O . MET A 1 109 ? -2.812 -4.962 -5.442 1.00 91.38 109 MET A O 1
ATOM 857 N N . GLY A 1 110 ? -2.953 -4.280 -3.310 1.00 91.06 110 GLY A N 1
ATOM 858 C CA . GLY A 1 110 ? -2.241 -3.020 -3.521 1.00 91.06 110 GLY A CA 1
ATOM 859 C C . GLY A 1 110 ? -0.720 -3.190 -3.532 1.00 91.06 110 GLY A C 1
ATOM 860 O O . GLY A 1 110 ? -0.186 -4.173 -3.009 1.00 91.06 110 GLY A O 1
ATOM 861 N N . ILE A 1 111 ? -0.010 -2.212 -4.098 1.00 88.56 111 ILE A N 1
ATOM 862 C CA . ILE A 1 111 ? 1.460 -2.165 -4.090 1.00 88.56 111 ILE A CA 1
ATOM 863 C C . ILE A 1 111 ? 2.048 -2.152 -2.663 1.00 88.56 111 ILE A C 1
ATOM 865 O O . ILE A 1 111 ? 1.357 -2.012 -1.643 1.00 88.56 111 ILE A O 1
ATOM 869 N N . SER A 1 112 ? 3.367 -2.334 -2.562 1.00 84.75 112 SER A N 1
ATOM 870 C CA . SER A 1 112 ? 4.066 -2.107 -1.298 1.00 84.75 112 SER A CA 1
ATOM 871 C C . SER A 1 112 ? 3.959 -0.635 -0.906 1.00 84.75 112 SER A C 1
ATOM 873 O O . SER A 1 112 ? 4.047 0.247 -1.753 1.00 84.75 112 SER A O 1
ATOM 875 N N . GLU A 1 113 ? 3.854 -0.351 0.392 1.00 80.69 113 GLU A N 1
ATOM 876 C CA . GLU A 1 113 ? 3.882 1.039 0.865 1.00 80.69 113 GLU A CA 1
ATOM 877 C C . GLU A 1 113 ? 5.233 1.676 0.543 1.00 80.69 113 GLU A C 1
ATOM 879 O O . GLU A 1 113 ? 5.295 2.864 0.264 1.00 80.69 113 GLU A O 1
ATOM 884 N N . ALA A 1 114 ? 6.315 0.883 0.537 1.00 75.12 114 ALA A N 1
ATOM 885 C CA . ALA A 1 114 ? 7.642 1.318 0.093 1.00 75.12 114 ALA A CA 1
ATOM 886 C C . ALA A 1 114 ? 7.621 1.997 -1.279 1.00 75.12 114 ALA A C 1
ATOM 888 O O . ALA A 1 114 ? 8.378 2.944 -1.491 1.00 75.12 114 ALA A O 1
ATOM 889 N N . ASP A 1 115 ? 6.708 1.556 -2.140 1.00 77.38 115 ASP A N 1
ATOM 890 C CA . ASP A 1 115 ? 6.581 1.999 -3.519 1.00 77.38 115 ASP A CA 1
ATOM 891 C C . ASP A 1 115 ? 5.489 3.061 -3.709 1.00 77.38 115 ASP A C 1
ATOM 893 O O . ASP A 1 115 ? 5.362 3.588 -4.820 1.00 77.38 115 ASP A O 1
ATOM 897 N N . SER A 1 116 ? 4.725 3.382 -2.654 1.00 79.38 116 SER A N 1
ATOM 898 C CA . SER A 1 116 ? 3.601 4.314 -2.723 1.00 79.38 116 SER A CA 1
ATOM 899 C C . SER A 1 116 ? 4.019 5.774 -2.539 1.00 79.38 116 SER A C 1
ATOM 901 O O . SER A 1 116 ? 4.997 6.094 -1.859 1.00 79.38 116 SER A O 1
ATOM 903 N N . SER A 1 117 ? 3.265 6.692 -3.134 1.00 80.06 117 SER A N 1
ATOM 904 C CA . SER A 1 117 ? 3.440 8.135 -2.971 1.00 80.06 117 SER A CA 1
ATOM 905 C C . SER A 1 117 ? 2.877 8.644 -1.631 1.00 80.06 117 SER A C 1
ATOM 907 O O . SER A 1 117 ? 2.255 7.904 -0.866 1.00 80.06 117 SER A O 1
ATOM 909 N N . VAL A 1 118 ? 3.110 9.928 -1.329 1.00 79.88 118 VAL A N 1
ATOM 910 C CA . VAL A 1 118 ? 2.525 10.619 -0.160 1.00 79.88 118 VAL A CA 1
ATOM 911 C C . VAL A 1 118 ? 0.999 10.689 -0.270 1.00 79.88 118 VAL A C 1
ATOM 913 O O . VAL A 1 118 ? 0.299 10.472 0.712 1.00 79.88 118 VAL A O 1
ATOM 916 N N . GLU A 1 119 ? 0.487 10.956 -1.471 1.00 83.38 119 GLU A N 1
ATOM 917 C CA . GLU A 1 119 ? -0.951 11.019 -1.743 1.00 83.38 119 GLU A CA 1
ATOM 918 C C . GLU A 1 119 ? -1.608 9.644 -1.573 1.00 83.38 119 GLU A C 1
ATOM 920 O O . GLU A 1 119 ? -2.597 9.504 -0.861 1.00 83.38 119 GLU A O 1
ATOM 925 N N . GLU A 1 120 ? -0.984 8.602 -2.123 1.00 86.38 120 GLU A N 1
ATOM 926 C CA . GLU A 1 120 ? -1.459 7.221 -2.004 1.00 86.38 120 GLU A CA 1
ATOM 927 C C . GLU A 1 120 ? -1.438 6.721 -0.551 1.00 86.38 120 GLU A C 1
ATOM 929 O O . GLU A 1 120 ? -2.301 5.947 -0.140 1.00 86.38 120 GLU A O 1
ATOM 934 N N . CYS A 1 121 ? -0.473 7.181 0.252 1.00 86.81 121 CYS A N 1
ATOM 935 C CA . CYS A 1 121 ? -0.445 6.927 1.692 1.00 86.81 121 CYS A CA 1
ATOM 936 C C . CYS A 1 121 ? -1.627 7.603 2.410 1.00 86.81 121 CYS A C 1
ATOM 938 O O . CYS A 1 121 ? -2.186 7.028 3.342 1.00 86.81 121 CYS A O 1
ATOM 940 N N . GLY A 1 122 ? -2.048 8.782 1.941 1.00 88.31 122 GLY A N 1
ATOM 941 C CA . GLY A 1 122 ? -3.272 9.444 2.394 1.00 88.31 122 GLY A CA 1
ATOM 942 C C . GLY A 1 122 ? -4.505 8.557 2.218 1.00 88.31 122 GLY A C 1
ATOM 943 O O . GLY A 1 122 ? -5.265 8.388 3.164 1.00 88.31 122 GLY A O 1
ATOM 944 N N . TYR A 1 123 ? -4.642 7.878 1.073 1.00 93.50 123 TYR A N 1
ATOM 945 C CA . TYR A 1 123 ? -5.754 6.941 0.850 1.00 93.50 123 TYR A CA 1
ATOM 946 C C . TYR A 1 123 ? -5.765 5.770 1.844 1.00 93.50 123 TYR A C 1
ATOM 948 O O . TYR A 1 123 ? -6.836 5.329 2.258 1.00 93.50 123 TYR A O 1
ATOM 956 N N . LEU A 1 124 ? -4.588 5.271 2.242 1.00 93.50 124 LEU A N 1
ATOM 957 C CA . LEU A 1 124 ? -4.474 4.219 3.260 1.00 93.50 124 LEU A CA 1
ATOM 958 C C . LEU A 1 124 ? -4.885 4.725 4.647 1.00 93.50 124 LEU A C 1
ATOM 960 O O . LEU A 1 124 ? -5.548 4.002 5.386 1.00 93.50 124 LEU A O 1
ATOM 964 N N . ILE A 1 125 ? -4.499 5.954 5.000 1.00 92.75 125 ILE A N 1
ATOM 965 C CA . ILE A 1 125 ? -4.877 6.577 6.273 1.00 92.75 125 ILE A CA 1
ATOM 966 C C . ILE A 1 125 ? -6.388 6.818 6.318 1.00 92.75 125 ILE A C 1
ATOM 968 O O . ILE A 1 125 ? -7.036 6.438 7.288 1.00 92.75 125 ILE A O 1
ATOM 972 N N . ASP A 1 126 ? -6.976 7.364 5.259 1.00 93.62 126 ASP A N 1
ATOM 973 C CA . ASP A 1 126 ? -8.421 7.582 5.219 1.00 93.62 126 ASP A CA 1
ATOM 974 C C . ASP A 1 126 ? -9.201 6.268 5.375 1.00 93.62 126 ASP A C 1
ATOM 976 O O . ASP A 1 126 ? -10.197 6.213 6.097 1.00 93.62 126 ASP A O 1
ATOM 980 N N . GLU A 1 127 ? -8.744 5.190 4.727 1.00 95.56 127 GLU A N 1
ATOM 981 C CA . GLU A 1 127 ? -9.375 3.876 4.870 1.00 95.56 127 GLU A CA 1
ATOM 982 C C . GLU A 1 127 ? -9.160 3.249 6.241 1.00 95.56 127 GLU A C 1
ATOM 984 O O . GLU A 1 127 ? -10.070 2.589 6.736 1.00 95.56 127 GLU A O 1
ATOM 989 N N . VAL A 1 128 ? -8.005 3.444 6.885 1.00 95.38 128 VAL A N 1
ATOM 990 C CA . VAL A 1 128 ? -7.803 2.914 8.240 1.00 95.38 128 VAL A CA 1
ATOM 991 C C . VAL A 1 128 ? -8.692 3.637 9.252 1.00 95.38 128 VAL A C 1
ATOM 993 O O . VAL A 1 128 ? -9.244 2.995 10.143 1.00 95.38 128 VAL A O 1
ATOM 996 N N . ILE A 1 129 ? -8.901 4.947 9.076 1.00 94.12 129 ILE A N 1
ATOM 997 C CA . ILE A 1 129 ? -9.827 5.748 9.887 1.00 94.12 129 ILE A CA 1
ATOM 998 C C . ILE A 1 129 ? -11.266 5.295 9.649 1.00 94.12 129 ILE A C 1
ATOM 1000 O O . ILE A 1 129 ? -12.010 5.069 10.604 1.00 94.12 129 ILE A O 1
ATOM 1004 N N . GLN A 1 130 ? -11.653 5.118 8.384 1.00 95.19 130 GLN A N 1
ATOM 1005 C CA . GLN A 1 130 ? -12.980 4.622 8.037 1.00 95.19 130 GLN A CA 1
ATOM 1006 C C . GLN A 1 130 ? -13.224 3.223 8.623 1.00 95.19 130 GLN A C 1
ATOM 1008 O O . GLN A 1 130 ? -14.258 3.000 9.249 1.00 95.19 130 GLN A O 1
ATOM 1013 N N . LEU A 1 131 ? -12.263 2.305 8.486 1.00 95.12 131 LEU A N 1
ATOM 1014 C CA . LEU A 1 131 ? -12.338 0.961 9.055 1.00 95.12 131 LEU A CA 1
ATOM 1015 C C . LEU A 1 131 ? -12.485 1.003 10.580 1.00 95.12 131 LEU A C 1
ATOM 1017 O O . LEU A 1 131 ? -13.344 0.316 11.126 1.00 95.12 131 LEU A O 1
ATOM 1021 N N . ALA A 1 132 ? -11.688 1.819 11.274 1.00 94.31 132 ALA A N 1
ATOM 1022 C CA . ALA A 1 132 ? -11.814 1.980 12.719 1.00 94.31 132 ALA A CA 1
ATOM 1023 C C . ALA A 1 132 ? -13.205 2.497 13.111 1.00 94.31 132 ALA A C 1
ATOM 1025 O O . ALA A 1 132 ? -13.827 1.945 14.017 1.00 94.31 132 ALA A O 1
ATOM 1026 N N . SER A 1 133 ? -13.734 3.490 12.387 1.00 94.56 133 SER A N 1
ATOM 1027 C CA . SER A 1 133 ? -15.073 4.029 12.642 1.00 94.56 133 SER A CA 1
ATOM 1028 C C . SER A 1 133 ? -16.176 2.993 12.420 1.00 94.56 133 SER A C 1
ATOM 1030 O O . SER A 1 133 ? -17.119 2.941 13.207 1.00 94.56 133 SER A O 1
ATOM 1032 N N . GLU A 1 134 ? -16.076 2.171 11.374 1.00 94.31 134 GLU A N 1
ATOM 1033 C CA . GLU A 1 134 ? -17.027 1.084 11.095 1.00 94.31 134 GLU A CA 1
ATOM 1034 C C . GLU A 1 134 ? -17.005 0.009 12.192 1.00 94.31 134 GLU A C 1
ATOM 1036 O O . GLU A 1 134 ? -18.039 -0.571 12.517 1.00 94.31 134 GLU A O 1
ATOM 1041 N N . LEU A 1 135 ? -15.837 -0.224 12.796 1.00 93.06 135 LEU A N 1
ATOM 1042 C CA . LEU A 1 135 ? -15.650 -1.157 13.908 1.00 93.06 135 LEU A CA 1
ATOM 1043 C C . LEU A 1 135 ? -15.976 -0.545 15.283 1.00 93.06 135 LEU A C 1
ATOM 1045 O O . LEU A 1 135 ? -15.897 -1.244 16.291 1.00 93.06 135 LEU A O 1
ATOM 1049 N N . GLY A 1 136 ? -16.329 0.744 15.351 1.00 92.75 136 GLY A N 1
ATOM 1050 C CA . GLY A 1 136 ? -16.581 1.450 16.612 1.00 92.75 136 GLY A CA 1
ATOM 1051 C C . GLY A 1 136 ? -15.321 1.725 17.446 1.00 92.75 136 GLY A C 1
ATOM 1052 O O . GLY A 1 136 ? -15.423 1.983 18.646 1.00 92.75 136 GLY A O 1
ATOM 1053 N N . ILE A 1 137 ? -14.140 1.680 16.827 1.00 92.44 137 ILE A N 1
ATOM 1054 C CA . ILE A 1 137 ? -12.836 1.892 17.462 1.00 92.44 137 ILE A CA 1
ATOM 1055 C C . ILE A 1 137 ? -12.465 3.375 17.385 1.00 92.44 137 ILE A C 1
ATOM 1057 O O . ILE A 1 137 ? -12.483 3.980 16.312 1.00 92.44 137 ILE A O 1
ATOM 1061 N N . ARG A 1 138 ? -12.084 3.968 18.522 1.00 89.56 138 ARG A N 1
ATOM 1062 C CA . ARG A 1 138 ? -11.546 5.336 18.563 1.00 89.56 138 ARG A CA 1
ATOM 1063 C C . ARG A 1 138 ? -10.035 5.299 18.391 1.00 89.56 138 ARG A C 1
ATOM 1065 O O . ARG A 1 138 ? -9.348 4.706 19.214 1.00 89.56 138 ARG A O 1
ATOM 1072 N N . LEU A 1 139 ? -9.542 5.951 17.341 1.00 88.00 139 LEU A N 1
ATOM 1073 C CA . LEU A 1 139 ? -8.111 6.087 17.095 1.00 88.00 139 LEU A CA 1
ATOM 1074 C C . LEU A 1 139 ? -7.538 7.282 17.867 1.00 88.00 139 LEU A C 1
ATOM 1076 O O . LEU A 1 139 ? -8.085 8.383 17.813 1.00 88.00 139 LEU A O 1
ATOM 1080 N N . GLU A 1 140 ? -6.422 7.074 18.555 1.00 85.38 140 GLU A N 1
ATOM 1081 C CA . GLU A 1 140 ? -5.651 8.126 19.222 1.00 85.38 140 GLU A CA 1
ATOM 1082 C C . GLU A 1 140 ? -4.634 8.757 18.259 1.00 85.38 140 GLU A C 1
ATOM 1084 O O . GLU A 1 140 ? -3.997 8.042 17.480 1.00 85.38 140 GLU A O 1
ATOM 1089 N N . GLY A 1 141 ? -4.435 10.079 18.349 1.00 75.25 141 GLY A N 1
ATOM 1090 C CA . GLY A 1 141 ? -3.438 10.809 17.552 1.00 75.25 141 GLY A CA 1
ATOM 1091 C C . GLY A 1 141 ? -3.916 11.223 16.157 1.00 75.25 141 GLY A C 1
ATOM 1092 O O . GLY A 1 141 ? -3.135 11.170 15.212 1.00 75.25 141 GLY A O 1
ATOM 1093 N N . LEU A 1 142 ? -5.196 11.581 16.019 1.00 66.19 142 LEU A N 1
ATOM 1094 C CA . LEU A 1 142 ? -5.790 12.158 14.800 1.00 66.19 142 LEU A CA 1
ATOM 1095 C C . LEU A 1 142 ? -5.662 13.698 14.718 1.00 66.19 142 LEU A C 1
ATOM 1097 O O . LEU A 1 142 ? -6.269 14.299 13.834 1.00 66.19 142 LEU A O 1
ATOM 1101 N N . GLU A 1 143 ? -4.929 14.321 15.648 1.00 50.69 143 GLU A N 1
ATOM 1102 C CA . GLU A 1 143 ? -4.747 15.782 15.765 1.00 50.69 143 GLU A CA 1
ATOM 1103 C C . GLU A 1 143 ? -3.665 16.347 14.834 1.00 50.69 143 GLU A C 1
ATOM 1105 O O . GLU A 1 143 ? -2.604 15.694 14.676 1.00 50.69 143 GLU A O 1
#

pLDDT: mean 83.97, std 11.8, range [47.34, 95.56]

Radius of gyration: 20.16 Å; chains: 1; bounding box: 47×32×48 Å

Secondary structure (DSSP, 8-state):
-EEEEEEEGGG-----SS-HHHHHHHHHHHHHHSTTEEEEEEEPPP-----STT-HHHHHHHHHHHHHHHH---HHHHHHHHHHHHGGGTPPB-EETTEE-B-TTSPBPBPPGGG--HHHHHHHHHHHHHHHHHTTPPPS---

Foldseek 3Di:
DKDKDKDAQVVDDDDDPPCVPVVVVQQVCCVVPPVRIDIDMDDDPQPQQDDDPPGLVCVLLLLLVQVCVVVVDDSVVSQFVLQLVLVVVVQAFDDDPPDFDADPVRGTTGDDPSPDHPVSSVSSNVSSVVVCVVVVHDGPDPD